Protein AF-A0A1D6I4M2-F1 (afdb_monomer)

Secondary structure (DSSP, 8-state):
-PPPHHHHHHHHHHHT-SEEE-------TT--SHHHHHHHHHHHHHHHHHHHH---TTT-EEEEEE--TT-HHHHHHHHHHHHHTT-SEEEE-S--SS--HHHHHHHHHHHHHHS-TTS-EEE---TT---SS----SS----B------S--

Organism: Zea mays (NCBI:txid4577)

pLDDT: mean 80.96, std 20.83, range [26.58, 97.25]

Foldseek 3Di:
DDDAQLNQQVVVVVVQDQEGEGDFQADALPDDDCVQVVRLVVLLVRVVVNVVNHDCVPRHFYEREQGRRLDLVSSLVSLVSVVVVVGQAYEYDNLQRDDDPVSSVVSVLSSQVSHDLPHAYEYADHPPCDDPDPPDPDDDRHDDYDHPPCPPD

Structure (mmCIF, N/CA/C/O backbone):
data_AF-A0A1D6I4M2-F1
#
_entry.id   AF-A0A1D6I4M2-F1
#
loop_
_atom_site.group_PDB
_atom_site.id
_atom_site.type_symbol
_atom_site.label_atom_id
_atom_site.label_alt_id
_atom_site.label_comp_id
_atom_site.label_asym_id
_atom_site.label_entity_id
_atom_site.label_seq_id
_atom_site.pdbx_PDB_ins_code
_atom_site.Cartn_x
_atom_site.Cartn_y
_atom_site.Cartn_z
_atom_site.occupancy
_atom_site.B_iso_or_equiv
_atom_site.auth_seq_id
_atom_site.auth_comp_id
_atom_site.auth_asym_id
_atom_site.auth_atom_id
_atom_site.pdbx_PDB_model_num
ATOM 1 N N . MET A 1 1 ? 16.280 12.575 11.140 1.00 49.59 1 MET A N 1
ATOM 2 C CA . MET A 1 1 ? 15.329 11.654 11.796 1.00 49.59 1 MET A CA 1
ATOM 3 C C . MET A 1 1 ? 14.810 10.709 10.723 1.00 49.59 1 MET A C 1
ATOM 5 O O . MET A 1 1 ? 14.358 11.207 9.702 1.00 49.59 1 MET A O 1
ATOM 9 N N . LEU A 1 2 ? 14.979 9.392 10.871 1.00 77.88 2 LEU A N 1
ATOM 10 C CA . LEU A 1 2 ? 14.489 8.412 9.893 1.00 77.88 2 LEU A CA 1
ATOM 11 C C . LEU A 1 2 ? 13.078 7.984 10.312 1.00 77.88 2 LEU A C 1
ATOM 13 O O . LEU A 1 2 ? 12.912 7.486 11.422 1.00 77.88 2 LEU A O 1
ATOM 17 N N . LEU A 1 3 ? 12.077 8.200 9.458 1.00 88.31 3 LEU A N 1
ATOM 18 C CA . LEU A 1 3 ? 10.703 7.782 9.734 1.00 88.31 3 LEU A CA 1
ATOM 19 C C . LEU A 1 3 ? 10.585 6.262 9.551 1.00 88.31 3 LEU A C 1
ATOM 21 O O . LEU A 1 3 ? 10.873 5.743 8.472 1.00 88.31 3 LEU A O 1
ATOM 25 N N . THR A 1 4 ? 10.188 5.547 10.602 1.00 94.62 4 THR A N 1
ATOM 26 C CA . THR A 1 4 ? 9.944 4.097 10.557 1.00 94.62 4 THR A CA 1
ATOM 27 C C . THR A 1 4 ? 8.449 3.802 10.379 1.00 94.62 4 THR A C 1
ATOM 29 O O . THR A 1 4 ? 7.620 4.665 10.682 1.00 94.62 4 THR A O 1
ATOM 32 N N . PRO A 1 5 ? 8.068 2.597 9.906 1.00 94.81 5 PRO A N 1
ATOM 33 C CA . PRO A 1 5 ? 6.663 2.193 9.807 1.00 94.81 5 PRO A CA 1
ATOM 34 C C . PRO A 1 5 ? 5.894 2.329 11.127 1.00 94.81 5 PRO A C 1
ATOM 36 O O . PRO A 1 5 ? 4.764 2.805 11.139 1.00 94.81 5 PRO A O 1
ATOM 39 N N . GLU A 1 6 ? 6.517 1.952 12.242 1.00 96.19 6 GLU A N 1
ATOM 40 C CA . GLU A 1 6 ? 5.923 2.009 13.577 1.00 96.19 6 GLU A CA 1
ATOM 41 C C . GLU A 1 6 ? 5.697 3.450 14.025 1.00 96.19 6 GLU A C 1
ATOM 43 O O . GLU A 1 6 ? 4.613 3.783 14.499 1.00 96.19 6 GLU A O 1
ATOM 48 N N . GLU A 1 7 ? 6.693 4.314 13.820 1.00 94.81 7 GLU A N 1
ATOM 49 C CA . GLU A 1 7 ? 6.596 5.724 14.191 1.00 94.81 7 GLU A CA 1
ATOM 50 C C . GLU A 1 7 ? 5.559 6.449 13.327 1.00 94.81 7 GLU A C 1
ATOM 52 O O . GLU A 1 7 ? 4.744 7.216 13.834 1.00 94.81 7 GLU A O 1
ATOM 57 N N . SER A 1 8 ? 5.511 6.144 12.026 1.00 94.38 8 SER A N 1
ATOM 58 C CA . SER A 1 8 ? 4.497 6.683 11.115 1.00 94.38 8 SER A CA 1
ATOM 59 C C . SER A 1 8 ? 3.075 6.336 11.568 1.00 94.38 8 SER A C 1
ATOM 61 O O . SER A 1 8 ? 2.203 7.208 11.580 1.00 94.38 8 SER A O 1
ATOM 63 N N . ILE A 1 9 ? 2.832 5.089 11.982 1.00 95.19 9 ILE A N 1
ATOM 64 C CA . ILE A 1 9 ? 1.523 4.670 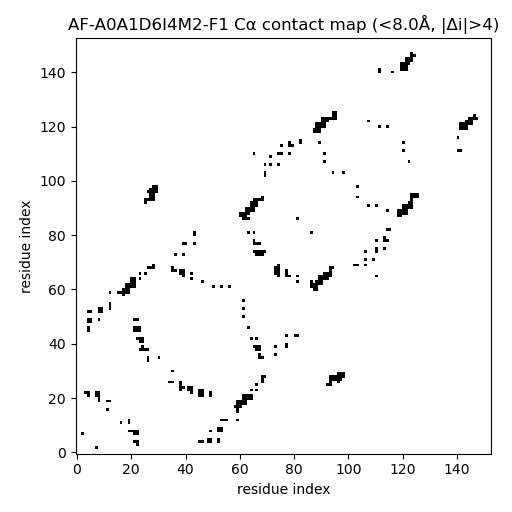12.498 1.00 95.19 9 ILE A CA 1
ATOM 65 C C . ILE A 1 9 ? 1.239 5.287 13.864 1.00 95.19 9 ILE A C 1
ATOM 67 O O . ILE A 1 9 ? 0.117 5.732 14.099 1.00 95.19 9 ILE A O 1
ATOM 71 N N . HIS A 1 10 ? 2.236 5.378 14.746 1.00 94.56 10 HIS A N 1
ATOM 72 C CA . HIS A 1 10 ? 2.068 6.006 16.052 1.00 94.56 10 HIS A CA 1
ATOM 73 C C . HIS A 1 10 ? 1.641 7.473 15.922 1.00 94.56 10 HIS A C 1
ATOM 75 O O . HIS A 1 10 ? 0.645 7.884 16.520 1.00 94.56 10 HIS A O 1
ATOM 81 N N . ILE A 1 11 ? 2.328 8.237 15.069 1.00 93.50 11 ILE A N 1
ATOM 82 C CA . ILE A 1 11 ? 1.992 9.632 14.773 1.00 93.50 11 ILE A CA 1
ATOM 83 C C . ILE A 1 11 ? 0.563 9.733 14.222 1.00 93.50 11 ILE A C 1
ATOM 85 O O . ILE A 1 11 ? -0.235 10.515 14.735 1.00 93.50 11 ILE A O 1
ATOM 89 N N . GLN A 1 12 ? 0.197 8.912 13.233 1.00 93.75 12 GLN A N 1
ATOM 90 C CA . GLN A 1 12 ? -1.150 8.929 12.648 1.00 93.75 12 GLN A CA 1
ATOM 91 C C . GLN A 1 12 ? -2.247 8.509 13.649 1.00 93.75 12 GLN A C 1
ATOM 93 O O . GLN A 1 12 ? -3.353 9.055 13.631 1.00 93.75 12 GLN A O 1
ATOM 98 N N . ASN A 1 13 ? -1.953 7.588 14.575 1.00 92.56 13 ASN A N 1
ATOM 99 C CA . ASN A 1 13 ? -2.872 7.216 15.655 1.00 92.56 13 ASN A CA 1
ATOM 100 C C . ASN A 1 13 ? -3.073 8.346 16.675 1.00 92.56 13 ASN A C 1
ATOM 102 O O . ASN A 1 13 ? -4.161 8.457 17.248 1.00 92.56 13 ASN A O 1
ATOM 106 N N . ASN A 1 14 ? -2.059 9.188 16.882 1.00 93.69 14 ASN A N 1
ATOM 107 C CA . ASN A 1 14 ? -2.130 10.350 17.771 1.00 93.69 14 ASN A CA 1
ATOM 108 C C . ASN A 1 14 ? -2.837 11.545 17.120 1.00 93.69 14 ASN A C 1
ATOM 110 O O . ASN A 1 14 ? -3.586 12.236 17.800 1.00 93.69 14 ASN A O 1
ATOM 114 N N . ILE A 1 15 ? -2.652 11.753 15.810 1.00 93.12 15 ILE A N 1
ATOM 115 C CA . ILE A 1 15 ? -3.395 12.766 15.039 1.00 93.12 15 ILE A CA 1
ATOM 116 C C . ILE A 1 15 ? -4.904 12.474 15.066 1.00 93.12 15 ILE A C 1
ATOM 118 O O . ILE A 1 15 ? -5.706 13.401 15.045 1.00 93.12 15 ILE A O 1
ATOM 122 N N . GLY A 1 16 ? -5.289 11.194 15.139 1.00 87.94 16 GLY A N 1
ATOM 123 C CA . GLY A 1 16 ? -6.693 10.786 15.208 1.00 87.94 16 GLY A CA 1
ATOM 124 C C . GLY A 1 16 ? -7.413 10.824 13.859 1.00 87.94 16 GLY A C 1
ATOM 125 O O . GLY A 1 16 ? -8.620 11.008 13.827 1.00 87.94 16 GLY A O 1
ATOM 126 N N . ALA A 1 17 ? -6.684 10.661 12.750 1.00 85.81 17 ALA A N 1
ATOM 127 C CA . ALA A 1 17 ? -7.270 10.605 11.409 1.00 85.81 17 ALA A CA 1
ATOM 128 C C . ALA A 1 17 ? -8.128 9.342 11.203 1.00 85.81 17 ALA A C 1
ATOM 130 O O . ALA A 1 17 ? -7.685 8.250 11.548 1.00 85.81 17 ALA A O 1
ATOM 131 N N . ASP A 1 18 ? -9.298 9.452 10.573 1.00 89.69 18 ASP A N 1
ATOM 132 C CA . ASP A 1 18 ? -10.193 8.304 10.324 1.00 89.69 18 ASP A CA 1
ATOM 133 C C . ASP A 1 18 ? -9.614 7.286 9.327 1.00 89.69 18 ASP A C 1
ATOM 135 O O . ASP A 1 18 ? -9.944 6.099 9.350 1.00 89.69 18 ASP A O 1
ATOM 139 N N . ILE A 1 19 ? -8.738 7.748 8.432 1.00 90.81 19 ILE A N 1
ATOM 140 C CA . ILE A 1 19 ? -8.006 6.921 7.471 1.00 90.81 19 ILE A CA 1
ATOM 141 C C . ILE A 1 19 ? -6.521 7.191 7.664 1.00 90.81 19 ILE A C 1
ATOM 143 O O . ILE A 1 19 ? -6.072 8.336 7.595 1.00 90.81 19 ILE A O 1
ATOM 147 N N . ILE A 1 20 ? -5.762 6.123 7.880 1.00 93.69 20 ILE A N 1
ATOM 148 C CA . ILE A 1 20 ? -4.311 6.170 8.036 1.00 93.69 20 ILE A CA 1
ATOM 149 C C . ILE A 1 20 ? -3.658 5.353 6.926 1.00 93.69 20 ILE A C 1
ATOM 151 O O . ILE A 1 20 ? -4.198 4.349 6.466 1.00 93.69 20 ILE A O 1
ATOM 155 N N . MET A 1 21 ? -2.487 5.784 6.482 1.00 94.00 21 MET A N 1
ATOM 156 C CA . MET A 1 21 ? -1.784 5.191 5.349 1.00 94.00 21 MET A CA 1
ATOM 157 C C . MET A 1 21 ? -0.563 4.429 5.850 1.00 94.00 21 MET A C 1
ATOM 159 O O . MET A 1 21 ? 0.200 4.935 6.679 1.00 94.00 21 MET A O 1
ATOM 163 N N . ALA A 1 22 ? -0.368 3.214 5.344 1.00 94.44 22 ALA A N 1
ATOM 164 C CA . ALA A 1 22 ? 0.857 2.474 5.593 1.00 94.44 22 ALA A CA 1
ATOM 165 C C . ALA A 1 22 ? 2.055 3.212 4.986 1.00 94.44 22 ALA A C 1
ATOM 167 O O . ALA A 1 22 ? 1.963 3.754 3.886 1.00 94.44 22 ALA A O 1
ATOM 168 N N . LEU A 1 23 ? 3.185 3.203 5.692 1.00 93.69 23 LEU A N 1
ATOM 169 C CA . LEU A 1 23 ? 4.423 3.757 5.161 1.00 93.69 23 LEU A CA 1
ATOM 170 C C . LEU A 1 23 ? 4.927 2.885 4.005 1.00 93.69 23 LEU A C 1
ATOM 172 O O . LEU A 1 23 ? 5.049 1.665 4.148 1.00 93.69 23 LEU A O 1
ATOM 176 N N . ASP A 1 24 ? 5.272 3.514 2.887 1.00 93.38 24 ASP A N 1
ATOM 177 C CA . ASP A 1 24 ? 5.765 2.862 1.682 1.00 93.38 24 ASP A CA 1
ATOM 178 C C . ASP A 1 24 ? 7.104 3.439 1.203 1.00 93.38 24 ASP A C 1
ATOM 180 O O . ASP A 1 24 ? 7.571 4.490 1.642 1.00 93.38 24 ASP A O 1
ATOM 184 N N . ASP A 1 25 ? 7.765 2.699 0.316 1.00 89.94 25 ASP A N 1
ATOM 185 C CA . ASP A 1 25 ? 8.996 3.136 -0.337 1.00 89.94 25 ASP A CA 1
ATOM 186 C C . ASP A 1 25 ? 8.675 3.572 -1.769 1.00 89.94 25 ASP A C 1
ATOM 188 O O . ASP A 1 25 ? 8.487 2.741 -2.661 1.00 89.94 25 ASP A O 1
ATOM 192 N N . VAL A 1 26 ? 8.576 4.885 -1.983 1.00 86.56 26 VAL A N 1
ATOM 193 C CA . VAL A 1 26 ? 8.186 5.455 -3.275 1.00 86.56 26 VAL A CA 1
ATOM 194 C C . VAL A 1 26 ? 9.408 5.640 -4.169 1.00 86.56 26 VAL A C 1
ATOM 196 O O . VAL A 1 26 ? 10.364 6.341 -3.837 1.00 86.56 26 VAL A O 1
ATOM 199 N N . VAL A 1 27 ? 9.342 5.064 -5.366 1.00 85.06 27 VAL A N 1
ATOM 200 C CA . VAL A 1 27 ? 10.345 5.241 -6.421 1.00 85.06 27 VAL A CA 1
ATOM 201 C C . VAL A 1 27 ? 9.683 5.914 -7.615 1.00 85.06 27 VAL A C 1
ATOM 203 O O . VAL A 1 27 ? 8.559 5.580 -7.984 1.00 85.06 27 VAL A O 1
ATOM 206 N N . LYS A 1 28 ? 10.377 6.879 -8.228 1.00 81.81 28 LYS A N 1
ATOM 207 C CA . LYS A 1 28 ? 9.893 7.538 -9.448 1.00 81.81 28 LYS A CA 1
ATOM 208 C C . LYS A 1 28 ? 9.761 6.514 -10.577 1.00 81.81 28 LYS A C 1
ATOM 210 O O . LYS A 1 28 ? 10.675 5.726 -10.798 1.00 81.81 28 LYS A O 1
ATOM 215 N N . THR A 1 29 ? 8.665 6.589 -11.329 1.00 77.50 29 THR A N 1
ATOM 216 C CA . THR A 1 29 ? 8.369 5.713 -12.480 1.00 77.50 29 THR A CA 1
ATOM 217 C C . THR A 1 29 ? 9.409 5.796 -13.598 1.00 77.50 29 THR A C 1
ATOM 219 O O . THR A 1 29 ? 9.547 4.856 -14.370 1.00 77.50 29 THR A O 1
ATOM 222 N N . THR A 1 30 ? 10.173 6.889 -13.663 1.00 76.31 30 THR A N 1
ATOM 223 C CA . THR A 1 30 ? 11.260 7.096 -14.631 1.00 76.31 30 THR A CA 1
ATOM 224 C C . THR A 1 30 ? 12.548 6.345 -14.295 1.00 76.31 30 THR A C 1
ATOM 226 O O . THR A 1 30 ? 13.421 6.227 -15.152 1.00 76.31 30 THR A O 1
ATOM 229 N N . ILE A 1 31 ? 12.697 5.844 -13.065 1.00 77.88 31 ILE A N 1
ATOM 230 C CA . ILE A 1 31 ? 13.866 5.057 -12.668 1.00 77.88 31 ILE A CA 1
ATOM 231 C C . ILE A 1 31 ? 13.687 3.636 -13.191 1.00 77.88 31 ILE A C 1
ATOM 233 O O . ILE A 1 31 ? 12.718 2.963 -12.858 1.00 77.88 31 ILE A O 1
ATOM 237 N N . THR A 1 32 ? 14.647 3.154 -13.970 1.00 72.44 32 THR A N 1
ATOM 238 C CA . THR A 1 32 ? 14.678 1.770 -14.450 1.00 72.44 32 THR A CA 1
ATOM 239 C C . THR A 1 32 ? 15.600 0.911 -13.579 1.00 72.44 32 THR A C 1
ATOM 241 O O . THR A 1 32 ? 16.496 1.414 -12.899 1.00 72.44 32 THR A O 1
ATOM 244 N N . GLY A 1 33 ? 15.375 -0.407 -13.571 1.00 77.81 33 GLY A N 1
ATOM 245 C CA . GLY A 1 33 ? 16.244 -1.374 -12.891 1.00 77.81 33 GLY A CA 1
ATOM 246 C C . GLY A 1 33 ? 15.702 -1.926 -11.560 1.00 77.81 33 GLY A C 1
ATOM 247 O O . GLY A 1 33 ? 14.510 -1.808 -11.264 1.00 77.81 33 GLY A O 1
ATOM 248 N N . PRO A 1 34 ? 16.560 -2.567 -10.739 1.00 89.44 34 PRO A N 1
ATOM 249 C CA . PRO A 1 34 ? 16.132 -3.377 -9.590 1.00 89.44 34 PRO A CA 1
ATOM 250 C C . PRO A 1 34 ? 15.505 -2.560 -8.453 1.00 89.44 34 PRO A C 1
ATOM 252 O O . PRO A 1 34 ? 14.790 -3.113 -7.617 1.00 89.44 34 PRO A O 1
ATOM 255 N N . ARG A 1 35 ? 15.707 -1.235 -8.444 1.00 90.38 35 ARG A N 1
ATOM 256 C CA . ARG A 1 35 ? 15.244 -0.342 -7.377 1.00 90.38 35 ARG A CA 1
ATOM 257 C C . ARG A 1 35 ? 13.725 -0.365 -7.184 1.00 90.38 35 ARG A C 1
ATOM 259 O O . ARG A 1 35 ? 13.277 -0.310 -6.040 1.00 90.38 35 ARG A O 1
ATOM 266 N N . ILE A 1 36 ? 12.942 -0.479 -8.265 1.00 90.75 36 ILE A N 1
ATOM 267 C CA . ILE A 1 36 ? 11.470 -0.578 -8.187 1.00 90.75 36 ILE A CA 1
ATOM 268 C C . ILE A 1 36 ? 11.064 -1.872 -7.475 1.00 90.75 36 ILE A C 1
ATOM 270 O O . ILE A 1 36 ? 10.234 -1.853 -6.566 1.00 90.75 36 ILE A O 1
ATOM 274 N N . LYS A 1 37 ? 11.683 -2.995 -7.852 1.00 93.25 37 LYS A N 1
ATOM 275 C CA . LYS A 1 37 ? 11.424 -4.306 -7.248 1.00 93.2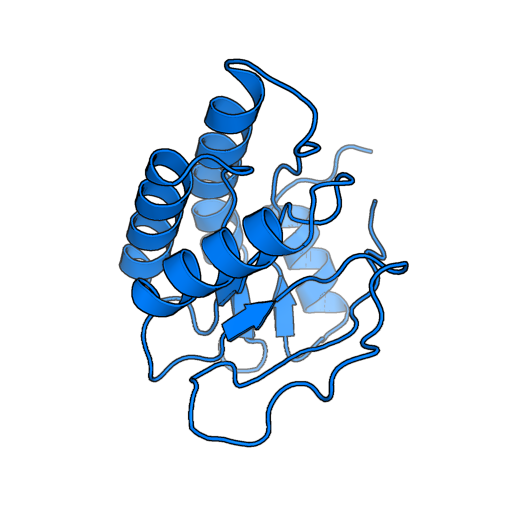5 37 LYS A CA 1
ATOM 276 C C . LYS A 1 37 ? 11.774 -4.302 -5.760 1.00 93.25 37 LYS A C 1
ATOM 278 O O . LYS A 1 37 ? 10.982 -4.754 -4.936 1.00 93.25 37 LYS A O 1
ATOM 283 N N . GLU A 1 38 ? 12.927 -3.747 -5.399 1.00 94.44 38 GLU A N 1
ATOM 284 C CA . GLU A 1 38 ? 13.346 -3.609 -4.001 1.00 94.44 38 GLU A CA 1
ATOM 285 C C . GLU A 1 38 ? 12.385 -2.746 -3.179 1.00 94.44 38 GLU A C 1
ATOM 287 O O . GLU A 1 38 ? 12.041 -3.122 -2.058 1.00 94.44 38 GLU A O 1
ATOM 292 N N . ALA A 1 39 ? 11.934 -1.620 -3.738 1.00 92.94 39 ALA A N 1
ATOM 293 C CA . ALA A 1 39 ? 10.976 -0.724 -3.099 1.00 92.94 39 ALA A CA 1
ATOM 294 C C . ALA A 1 39 ? 9.619 -1.393 -2.866 1.00 92.94 39 ALA A C 1
ATOM 296 O O . ALA A 1 39 ? 9.063 -1.319 -1.769 1.00 92.94 39 ALA A O 1
ATOM 297 N N . MET A 1 40 ? 9.122 -2.123 -3.867 1.00 94.94 40 MET A N 1
ATOM 298 C CA . MET A 1 40 ? 7.891 -2.900 -3.758 1.00 94.94 40 MET A CA 1
ATOM 299 C C . MET A 1 40 ? 8.005 -3.953 -2.645 1.00 94.94 40 MET A C 1
ATOM 301 O O . MET A 1 40 ? 7.160 -3.994 -1.752 1.00 94.94 40 MET A O 1
ATOM 305 N N . TYR A 1 41 ? 9.074 -4.759 -2.617 1.00 96.00 41 TYR A N 1
ATOM 306 C CA . TYR A 1 41 ? 9.258 -5.745 -1.543 1.00 96.00 41 TYR A CA 1
ATOM 307 C C . TYR A 1 41 ? 9.467 -5.102 -0.172 1.00 96.00 41 TYR A C 1
ATOM 309 O O . TYR A 1 41 ? 9.043 -5.665 0.836 1.00 96.00 41 TYR A O 1
ATOM 317 N N . ARG A 1 42 ? 10.123 -3.937 -0.102 1.00 94.94 42 ARG A N 1
ATOM 318 C CA . ARG A 1 42 ? 10.266 -3.184 1.149 1.00 94.94 42 ARG A CA 1
ATOM 319 C C . ARG A 1 42 ? 8.907 -2.714 1.661 1.00 94.94 42 ARG A C 1
ATOM 321 O O . ARG A 1 42 ? 8.625 -2.933 2.832 1.00 94.94 42 ARG A O 1
ATOM 328 N N . THR A 1 43 ? 8.060 -2.189 0.779 1.00 94.88 43 THR A N 1
ATOM 329 C CA . THR A 1 43 ? 6.678 -1.791 1.088 1.00 94.88 43 THR A CA 1
ATOM 330 C C . THR A 1 43 ? 5.858 -2.979 1.604 1.00 94.88 43 THR A C 1
ATOM 332 O O . THR A 1 43 ? 5.206 -2.866 2.638 1.00 94.88 43 THR A O 1
ATOM 335 N N . ILE A 1 44 ? 5.975 -4.157 0.975 1.00 95.88 44 ILE A N 1
ATOM 336 C CA . ILE A 1 44 ? 5.312 -5.391 1.446 1.00 95.88 44 ILE A CA 1
ATOM 337 C C . ILE A 1 44 ? 5.806 -5.815 2.841 1.00 95.88 44 ILE A C 1
ATOM 339 O O . ILE A 1 44 ? 5.018 -6.270 3.660 1.00 95.88 44 ILE A O 1
ATOM 343 N N . ARG A 1 45 ? 7.095 -5.651 3.160 1.00 96.38 45 ARG A N 1
ATOM 344 C CA . ARG A 1 45 ? 7.590 -5.932 4.522 1.00 96.38 45 ARG A CA 1
ATOM 345 C C . ARG A 1 45 ? 7.148 -4.878 5.536 1.00 96.38 45 ARG A C 1
ATOM 347 O O . ARG A 1 45 ? 7.007 -5.175 6.718 1.00 96.38 45 ARG A O 1
ATOM 354 N N . TRP A 1 46 ? 7.001 -3.629 5.107 1.00 96.75 46 TRP A N 1
ATOM 355 C CA . TRP A 1 46 ? 6.616 -2.529 5.985 1.00 96.75 46 TRP A CA 1
ATOM 356 C C . TRP A 1 46 ? 5.141 -2.561 6.356 1.00 96.75 46 TRP A C 1
ATOM 358 O O . TRP A 1 46 ? 4.829 -2.237 7.497 1.00 96.75 46 TRP A O 1
ATOM 368 N N . ILE A 1 47 ? 4.255 -3.028 5.472 1.00 96.94 47 ILE A N 1
ATOM 369 C CA . ILE A 1 47 ? 2.834 -3.142 5.813 1.00 96.94 47 ILE A CA 1
ATOM 370 C C . ILE A 1 47 ? 2.598 -4.080 7.005 1.00 96.94 47 ILE A C 1
ATOM 372 O O . ILE A 1 47 ? 1.798 -3.741 7.867 1.00 96.94 47 ILE A O 1
ATOM 376 N N . ASP A 1 48 ? 3.340 -5.186 7.132 1.00 96.62 48 ASP A N 1
ATOM 377 C CA . ASP A 1 48 ? 3.227 -6.085 8.297 1.00 96.62 48 ASP A CA 1
ATOM 378 C C . ASP A 1 48 ? 3.549 -5.360 9.604 1.00 96.62 48 ASP A C 1
ATOM 380 O O . ASP A 1 48 ? 2.863 -5.512 10.615 1.00 96.62 48 ASP A O 1
ATOM 384 N N . ARG A 1 49 ? 4.574 -4.506 9.559 1.00 97.25 49 ARG A N 1
ATOM 385 C CA . ARG A 1 49 ? 4.991 -3.679 10.693 1.00 97.25 49 ARG A CA 1
ATOM 386 C C . ARG A 1 49 ? 3.959 -2.596 10.993 1.00 97.25 49 ARG A C 1
ATOM 388 O O . ARG A 1 49 ? 3.675 -2.343 12.158 1.00 97.25 49 ARG A O 1
ATOM 395 N N . CYS A 1 50 ? 3.361 -1.993 9.964 1.00 96.25 50 CYS A N 1
ATOM 396 C CA . CYS A 1 50 ? 2.278 -1.027 10.133 1.00 96.25 50 CYS A CA 1
ATOM 397 C C . CYS A 1 50 ? 1.033 -1.661 10.763 1.00 96.25 50 CYS A C 1
ATOM 399 O O . CYS A 1 50 ? 0.463 -1.073 11.678 1.00 96.25 50 CYS A O 1
ATOM 401 N N . ILE A 1 51 ? 0.636 -2.856 10.310 1.00 96.50 51 ILE A N 1
ATOM 402 C CA . ILE A 1 51 ? -0.491 -3.607 10.880 1.00 96.50 51 ILE A CA 1
ATOM 403 C C . ILE A 1 51 ? -0.222 -3.891 12.361 1.00 96.50 51 ILE A C 1
ATOM 405 O O . ILE A 1 51 ? -1.063 -3.585 13.200 1.00 96.50 51 ILE A O 1
ATOM 409 N N . ALA A 1 52 ? 0.965 -4.407 12.694 1.00 97.12 52 ALA A N 1
ATOM 410 C CA . ALA A 1 52 ? 1.333 -4.717 14.075 1.00 97.12 52 ALA A CA 1
ATOM 411 C C . ALA A 1 52 ? 1.409 -3.472 14.981 1.00 97.12 52 ALA A C 1
ATOM 413 O O . ALA A 1 52 ? 1.112 -3.550 16.171 1.00 97.12 52 ALA A O 1
ATOM 414 N N . ALA A 1 53 ? 1.808 -2.321 14.434 1.00 96.25 53 ALA A N 1
ATOM 415 C CA . ALA A 1 53 ? 1.905 -1.067 15.178 1.00 96.25 53 ALA A CA 1
ATOM 416 C C . ALA A 1 53 ? 0.555 -0.364 15.382 1.00 96.25 53 ALA A C 1
ATOM 418 O O . ALA A 1 53 ? 0.456 0.530 16.226 1.00 96.25 53 ALA A O 1
ATOM 419 N N . HIS A 1 54 ? -0.475 -0.724 14.615 1.00 96.44 54 HIS A N 1
ATOM 420 C CA . HIS A 1 54 ? -1.748 -0.025 14.638 1.00 96.44 54 HIS A CA 1
ATOM 421 C C . HIS A 1 54 ? -2.589 -0.406 15.863 1.00 96.44 54 HIS A C 1
ATOM 423 O O . HIS A 1 54 ? -3.014 -1.547 16.017 1.00 96.44 54 HIS A O 1
ATOM 429 N N . LYS A 1 55 ? -2.860 0.574 16.736 1.00 94.12 55 LYS A N 1
ATOM 430 C CA . LYS A 1 55 ? -3.534 0.351 18.031 1.00 94.12 55 LYS A CA 1
ATOM 431 C C . LYS A 1 55 ? -5.011 0.751 18.076 1.00 94.12 55 LYS A C 1
ATOM 433 O O . LYS A 1 55 ? -5.625 0.635 19.130 1.00 94.12 55 LYS A O 1
ATOM 438 N N . LYS A 1 56 ? -5.568 1.277 16.982 1.00 93.94 56 LYS A N 1
ATOM 439 C CA . LYS A 1 56 ? -6.929 1.847 16.941 1.00 93.94 56 LYS A CA 1
ATOM 440 C C . LYS A 1 56 ? -7.768 1.350 15.742 1.00 93.94 56 LYS A C 1
ATOM 442 O O . LYS A 1 56 ? -8.367 2.184 15.063 1.00 93.94 56 LYS A O 1
ATOM 447 N N . PRO A 1 57 ? -7.819 0.033 15.464 1.00 92.38 57 PRO A N 1
ATOM 448 C CA . PRO A 1 57 ? -8.483 -0.503 14.269 1.00 92.38 57 PRO A CA 1
ATOM 449 C C . PRO A 1 57 ? -9.996 -0.247 14.224 1.00 92.38 57 PRO A C 1
ATOM 451 O O . PRO A 1 57 ? -10.568 -0.214 13.142 1.00 92.38 57 PRO A O 1
ATOM 454 N N . ASP A 1 58 ? -10.640 -0.030 15.374 1.00 92.56 58 ASP A N 1
ATOM 455 C CA . ASP A 1 58 ? -12.092 0.192 15.449 1.00 92.56 58 ASP A CA 1
ATOM 456 C C . ASP A 1 58 ? -12.517 1.612 15.042 1.00 92.56 58 ASP A C 1
ATOM 458 O O . ASP A 1 58 ? -13.693 1.859 14.786 1.00 92.56 58 ASP A O 1
ATOM 462 N N . VAL A 1 59 ? -11.573 2.559 15.010 1.00 93.19 59 VAL A N 1
ATOM 463 C CA . VAL A 1 59 ? -11.851 3.982 14.738 1.00 93.19 59 VAL A CA 1
ATOM 464 C C . VAL A 1 59 ? -10.979 4.577 13.635 1.00 93.19 59 VAL A C 1
ATOM 466 O O . VAL A 1 59 ? -11.298 5.647 13.132 1.00 93.19 59 VAL A O 1
ATOM 469 N N . GLN A 1 60 ? -9.893 3.909 13.232 1.00 91.88 60 GLN A N 1
ATOM 470 C CA . GLN A 1 60 ? -9.056 4.340 12.112 1.00 91.88 60 GLN A CA 1
ATOM 471 C C . GLN A 1 60 ? -8.849 3.187 11.132 1.00 91.88 60 GLN A C 1
ATOM 473 O O . GLN A 1 60 ? -8.456 2.088 11.511 1.00 91.88 60 GLN A O 1
ATOM 478 N N . ASN A 1 61 ? -9.058 3.453 9.846 1.00 93.38 61 ASN A N 1
ATOM 479 C CA . ASN A 1 61 ? -8.885 2.463 8.794 1.00 93.38 61 ASN A CA 1
ATOM 480 C C . ASN A 1 61 ? -7.476 2.548 8.195 1.00 93.38 61 ASN A C 1
ATOM 482 O O . ASN A 1 61 ? -7.124 3.549 7.571 1.00 93.38 61 ASN A O 1
ATOM 486 N N . LEU A 1 62 ? -6.681 1.483 8.344 1.00 94.69 62 LEU A N 1
ATOM 487 C CA . LEU A 1 62 ? -5.338 1.383 7.762 1.00 94.69 62 LEU A CA 1
ATOM 488 C C . LEU A 1 62 ? -5.370 0.953 6.291 1.00 94.69 62 LEU A C 1
ATOM 490 O O . LEU A 1 62 ? -5.729 -0.177 5.964 1.00 94.69 62 LEU A O 1
ATOM 494 N N . PHE A 1 63 ? -4.924 1.832 5.401 1.00 95.88 63 PHE A N 1
ATOM 495 C CA . PHE A 1 63 ? -4.862 1.567 3.969 1.00 95.88 63 PHE A CA 1
ATOM 496 C C . PHE A 1 63 ? -3.461 1.108 3.560 1.00 95.88 63 PHE A C 1
ATOM 498 O O . PHE A 1 63 ? -2.457 1.755 3.867 1.00 95.88 63 PHE A O 1
ATOM 505 N N . GLY A 1 64 ? -3.395 -0.009 2.833 1.00 95.44 64 GLY A N 1
ATOM 506 C CA . GLY A 1 64 ? -2.155 -0.494 2.223 1.00 95.44 64 GLY A CA 1
ATOM 507 C C . GLY A 1 64 ? -1.916 0.151 0.864 1.00 95.44 64 GLY A C 1
ATOM 508 O O . GLY A 1 64 ? -2.866 0.348 0.112 1.00 95.44 64 GLY A O 1
ATOM 509 N N . ILE A 1 65 ? -0.663 0.451 0.525 1.00 95.38 65 ILE A N 1
ATOM 510 C CA . ILE A 1 65 ? -0.316 1.134 -0.727 1.00 95.38 65 ILE A CA 1
ATOM 511 C C . ILE A 1 65 ? 0.316 0.144 -1.706 1.00 9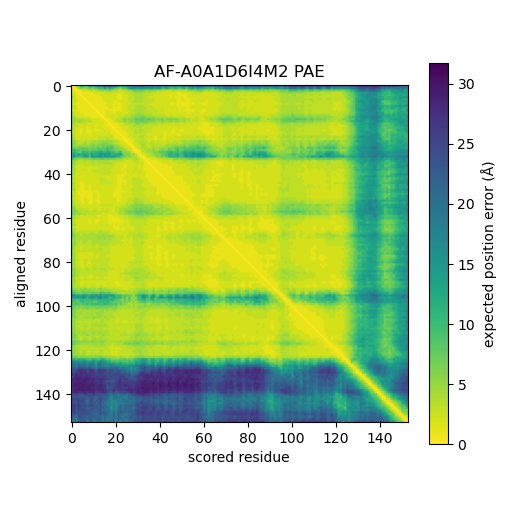5.38 65 ILE A C 1
ATOM 513 O O . ILE A 1 65 ? 1.390 -0.403 -1.460 1.00 95.38 65 ILE A O 1
ATOM 517 N N . VAL A 1 66 ? -0.346 -0.065 -2.841 1.00 95.12 66 VAL A N 1
ATOM 518 C CA . VAL A 1 66 ? 0.176 -0.841 -3.96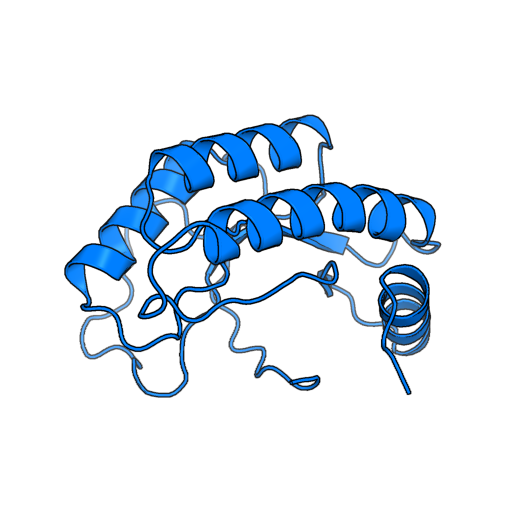2 1.00 95.12 66 VAL A CA 1
ATOM 519 C C . VAL A 1 66 ? 1.302 -0.048 -4.622 1.00 95.12 66 VAL A C 1
ATOM 521 O O . VAL A 1 66 ? 1.091 1.072 -5.100 1.00 95.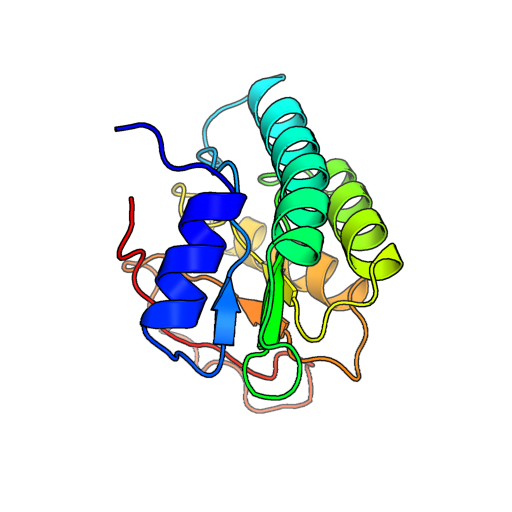12 66 VAL A O 1
ATOM 524 N N . GLN A 1 67 ? 2.478 -0.667 -4.700 1.00 93.94 67 GLN A N 1
ATOM 525 C CA . GLN A 1 67 ? 3.673 -0.178 -5.390 1.00 93.94 67 GLN A CA 1
ATOM 526 C C . GLN A 1 67 ? 4.081 -1.137 -6.519 1.00 93.94 67 GLN A C 1
ATOM 528 O O . GLN A 1 67 ? 3.495 -2.204 -6.679 1.00 93.94 67 GLN A O 1
ATOM 533 N N . GLY A 1 68 ? 5.072 -0.750 -7.326 1.00 90.12 68 GLY A N 1
ATOM 534 C CA . GLY A 1 68 ? 5.557 -1.571 -8.450 1.00 90.12 68 GLY A CA 1
ATOM 535 C C . GLY A 1 68 ? 5.877 -0.798 -9.731 1.00 90.12 68 GLY A C 1
ATOM 536 O O . GLY A 1 68 ? 6.163 -1.407 -10.757 1.00 90.12 68 GLY A O 1
ATOM 537 N N . GLY A 1 69 ? 5.841 0.539 -9.699 1.00 89.19 69 GLY A N 1
ATOM 538 C CA . GLY A 1 69 ? 6.115 1.364 -10.877 1.00 89.19 69 GLY A CA 1
ATOM 539 C C . GLY A 1 69 ? 5.100 1.113 -11.997 1.00 89.19 69 GLY A C 1
ATOM 540 O O . GLY A 1 69 ? 3.899 1.032 -11.727 1.00 89.19 69 GLY A O 1
ATOM 541 N N . LEU A 1 70 ? 5.590 0.997 -13.235 1.00 89.12 70 LEU A N 1
ATOM 542 C CA . LEU A 1 70 ? 4.789 0.666 -14.424 1.00 89.12 70 LEU A CA 1
ATOM 543 C C . LEU A 1 70 ? 4.876 -0.819 -14.819 1.00 89.12 70 LEU A C 1
ATOM 545 O O . LEU A 1 70 ? 4.371 -1.195 -15.875 1.00 89.12 70 LEU A O 1
ATOM 549 N N . ASP A 1 71 ? 5.536 -1.650 -14.009 1.00 91.00 71 ASP A N 1
ATOM 550 C CA . ASP A 1 71 ? 5.688 -3.076 -14.289 1.00 91.00 71 ASP A CA 1
ATOM 551 C C . ASP A 1 71 ? 4.429 -3.835 -13.829 1.00 91.00 71 ASP A C 1
ATOM 553 O O . ASP A 1 71 ? 4.158 -3.887 -12.621 1.00 91.00 71 ASP A O 1
ATOM 557 N N . PRO A 1 72 ? 3.659 -4.435 -14.755 1.00 92.06 72 PRO A N 1
ATOM 558 C CA . PRO A 1 72 ? 2.434 -5.143 -14.408 1.00 92.06 72 PRO A CA 1
ATOM 559 C C . PRO A 1 72 ? 2.698 -6.333 -13.478 1.00 92.06 72 PRO A C 1
ATOM 561 O O . PRO A 1 72 ? 1.916 -6.571 -12.563 1.00 92.06 72 PRO A O 1
ATOM 564 N N . VAL A 1 73 ? 3.818 -7.041 -13.631 1.00 94.62 73 VAL A N 1
ATOM 565 C CA . VAL A 1 73 ? 4.120 -8.225 -12.815 1.00 94.62 73 VAL A CA 1
ATOM 566 C C . VAL A 1 73 ? 4.377 -7.821 -11.365 1.00 94.62 73 VAL A C 1
ATOM 568 O O . VAL A 1 73 ? 3.888 -8.462 -10.434 1.00 94.62 73 VAL A O 1
ATOM 571 N N . LEU A 1 74 ? 5.118 -6.729 -11.152 1.00 94.56 74 LEU A N 1
ATOM 572 C CA . LEU A 1 74 ? 5.366 -6.211 -9.804 1.00 94.56 74 LEU A CA 1
ATOM 573 C C . LEU A 1 74 ? 4.077 -5.697 -9.156 1.00 94.56 74 LEU A C 1
ATOM 575 O O . LEU A 1 74 ? 3.863 -5.919 -7.962 1.00 94.56 74 LEU A O 1
ATOM 579 N N . ARG A 1 75 ? 3.198 -5.059 -9.937 1.00 95.00 75 ARG A N 1
ATOM 580 C CA . ARG A 1 75 ? 1.883 -4.621 -9.454 1.00 95.00 75 ARG A CA 1
ATOM 581 C C . ARG A 1 75 ? 1.039 -5.801 -8.984 1.00 95.00 75 ARG A C 1
ATOM 583 O O . ARG A 1 75 ? 0.550 -5.750 -7.859 1.00 95.00 75 ARG A O 1
ATOM 590 N N . ASP A 1 76 ? 0.957 -6.881 -9.757 1.00 95.62 76 ASP A N 1
ATOM 591 C CA . ASP A 1 76 ? 0.190 -8.074 -9.374 1.00 95.62 76 ASP A CA 1
ATOM 592 C C . ASP A 1 76 ? 0.743 -8.744 -8.111 1.00 95.62 76 ASP A C 1
ATOM 594 O O . ASP A 1 76 ? -0.015 -9.124 -7.215 1.00 95.62 76 ASP A O 1
ATOM 598 N N . ILE A 1 77 ? 2.072 -8.843 -7.990 1.00 96.50 77 ILE A N 1
ATOM 599 C CA . ILE A 1 77 ? 2.724 -9.369 -6.783 1.00 96.50 77 ILE A CA 1
ATOM 600 C C . ILE A 1 77 ? 2.350 -8.522 -5.565 1.00 96.50 77 ILE A C 1
ATOM 602 O O . ILE A 1 77 ? 2.012 -9.072 -4.513 1.00 96.50 77 ILE A O 1
ATOM 606 N N . CYS A 1 78 ? 2.404 -7.195 -5.691 1.00 96.38 78 CYS A N 1
ATOM 607 C CA . CYS A 1 78 ? 2.094 -6.287 -4.596 1.00 96.38 78 CYS A CA 1
ATOM 608 C C . CYS A 1 78 ? 0.610 -6.337 -4.219 1.00 96.38 78 CYS A C 1
ATOM 610 O O . CYS A 1 78 ? 0.298 -6.481 -3.037 1.00 96.38 78 CYS A O 1
ATOM 612 N N . VAL A 1 79 ? -0.292 -6.301 -5.206 1.00 96.62 79 VAL A N 1
ATOM 613 C CA . VAL A 1 79 ? -1.742 -6.431 -5.003 1.00 96.62 79 VAL A CA 1
ATOM 614 C C . VAL A 1 79 ? -2.052 -7.720 -4.258 1.00 96.62 79 VAL A C 1
ATOM 616 O O . VAL A 1 79 ? -2.617 -7.659 -3.170 1.00 96.62 79 VAL A O 1
ATOM 619 N N . ARG A 1 80 ? -1.611 -8.874 -4.770 1.00 96.75 80 ARG A N 1
ATOM 620 C CA . ARG A 1 80 ? -1.866 -10.169 -4.126 1.00 96.75 80 ARG A CA 1
ATOM 621 C C . ARG A 1 80 ? -1.352 -10.195 -2.686 1.00 96.75 80 ARG A C 1
ATOM 623 O O . ARG A 1 80 ? -2.089 -10.576 -1.782 1.00 96.75 80 ARG A O 1
ATOM 630 N N . SER A 1 81 ? -0.133 -9.703 -2.467 1.00 96.56 81 SER A N 1
ATOM 631 C CA . SER A 1 81 ? 0.468 -9.637 -1.129 1.00 96.56 81 SER A CA 1
ATOM 632 C C . SER A 1 81 ? -0.361 -8.776 -0.164 1.00 96.56 81 SER A C 1
ATOM 634 O O . SER A 1 81 ? -0.543 -9.135 0.997 1.00 96.56 81 SER A O 1
ATOM 636 N N . LEU A 1 82 ? -0.886 -7.633 -0.608 1.00 96.19 82 LEU A N 1
ATOM 637 C CA . LEU A 1 82 ? -1.723 -6.766 0.230 1.00 96.19 82 LEU A CA 1
ATOM 638 C C . LEU A 1 82 ? -3.123 -7.351 0.462 1.00 96.19 82 LEU A C 1
ATOM 640 O O . LEU A 1 82 ? -3.686 -7.197 1.548 1.00 96.19 82 LEU A O 1
ATOM 644 N N . VAL A 1 83 ? -3.685 -8.041 -0.530 1.00 95.62 83 VAL A N 1
ATOM 645 C CA . VAL A 1 83 ? -4.995 -8.696 -0.423 1.00 95.62 83 VAL A CA 1
ATOM 646 C C . VAL A 1 83 ? -4.972 -9.833 0.594 1.00 95.62 83 VAL A C 1
ATOM 648 O O . VAL A 1 83 ? -5.875 -9.901 1.425 1.00 95.62 83 VAL A O 1
ATOM 651 N N . GLU A 1 84 ? -3.906 -10.639 0.618 1.00 96.25 84 GLU A N 1
ATOM 652 C CA . GLU A 1 84 ? -3.693 -11.709 1.609 1.00 96.25 84 GLU A CA 1
ATOM 653 C C . GLU A 1 84 ? -3.769 -11.204 3.068 1.00 96.25 84 GLU A C 1
ATOM 655 O O . GLU A 1 84 ? -4.143 -11.953 3.965 1.00 96.25 84 GLU A O 1
ATOM 660 N N . ARG A 1 85 ? -3.475 -9.917 3.313 1.00 95.38 85 ARG A N 1
ATOM 661 C CA . ARG A 1 85 ? -3.512 -9.278 4.646 1.00 95.38 85 ARG A CA 1
ATOM 662 C C . ARG A 1 85 ? -4.879 -8.718 5.040 1.00 95.38 85 ARG A C 1
ATOM 664 O O . ARG A 1 85 ? -5.028 -8.199 6.140 1.00 95.38 85 ARG A O 1
ATOM 671 N N . ASN A 1 86 ? -5.869 -8.785 4.151 1.00 95.38 86 ASN A N 1
ATOM 672 C CA . ASN A 1 86 ? -7.253 -8.388 4.411 1.00 95.38 86 ASN A CA 1
ATOM 673 C C . ASN A 1 86 ? -7.442 -6.967 5.007 1.00 95.38 86 ASN A C 1
ATOM 675 O O . ASN A 1 86 ? -8.338 -6.745 5.816 1.00 95.38 86 ASN A O 1
ATOM 679 N N . LEU A 1 8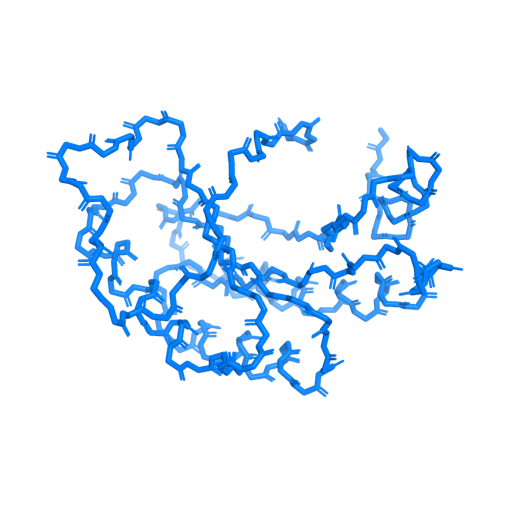7 ? -6.664 -5.977 4.561 1.00 94.62 87 LEU A N 1
ATOM 680 C CA . LEU A 1 87 ? -6.737 -4.582 5.035 1.00 94.62 87 LEU A CA 1
ATOM 681 C C . LEU A 1 87 ? -8.109 -3.918 4.804 1.00 94.62 87 LEU A C 1
ATOM 683 O O . LEU A 1 87 ? -8.776 -4.271 3.832 1.00 94.62 87 LEU A O 1
ATOM 687 N N . PRO A 1 88 ? -8.530 -2.934 5.620 1.00 93.56 88 PRO A N 1
ATOM 688 C CA . PRO A 1 88 ? -9.815 -2.248 5.448 1.00 93.56 88 PRO A CA 1
ATOM 689 C C . PRO A 1 88 ? -9.903 -1.413 4.161 1.00 93.56 88 PRO A C 1
ATOM 691 O O . PRO A 1 88 ? -11.004 -1.154 3.687 1.00 93.56 88 PRO A O 1
ATOM 694 N N . GLY A 1 89 ? -8.775 -1.032 3.556 1.00 93.06 89 GLY A N 1
ATOM 695 C CA . GLY A 1 89 ? -8.743 -0.325 2.278 1.00 93.06 89 GLY A CA 1
ATOM 696 C C . GLY A 1 89 ? -7.402 -0.435 1.564 1.00 93.06 89 GLY A C 1
ATOM 697 O O . GLY A 1 89 ? -6.390 -0.834 2.150 1.00 93.06 89 GLY A O 1
ATOM 698 N N . TYR A 1 90 ? -7.400 -0.077 0.281 1.00 94.44 90 TYR A N 1
ATOM 699 C CA . TYR A 1 90 ? -6.216 -0.161 -0.571 1.00 94.44 90 TYR A CA 1
ATOM 700 C C . TYR A 1 90 ? -6.025 1.111 -1.382 1.00 94.44 90 TYR A C 1
ATOM 702 O O . TYR A 1 90 ? -6.968 1.651 -1.959 1.00 94.44 90 TYR A O 1
ATOM 710 N N . ALA A 1 91 ? -4.784 1.567 -1.462 1.00 93.00 91 ALA A N 1
ATOM 711 C CA . ALA A 1 91 ? -4.374 2.697 -2.266 1.00 93.00 91 ALA A CA 1
ATOM 712 C C . ALA A 1 91 ? -3.470 2.250 -3.419 1.00 93.00 91 ALA A C 1
ATOM 714 O O . ALA A 1 91 ? -2.698 1.306 -3.285 1.00 93.00 91 ALA A O 1
ATOM 715 N N . ILE A 1 92 ? -3.533 2.944 -4.548 1.00 91.88 92 ILE A N 1
ATOM 716 C CA . ILE A 1 92 ? -2.647 2.768 -5.696 1.00 91.88 92 ILE A CA 1
ATOM 717 C C . ILE A 1 92 ? -1.695 3.962 -5.699 1.00 91.88 92 ILE A C 1
ATOM 719 O O . ILE A 1 92 ? -2.106 5.092 -5.973 1.00 91.88 92 ILE A O 1
ATOM 723 N N . GLY A 1 93 ? -0.436 3.700 -5.340 1.00 88.81 93 GLY A N 1
ATOM 724 C CA . GLY A 1 93 ? 0.620 4.700 -5.204 1.00 88.81 93 GLY A CA 1
ATOM 725 C C . GLY A 1 93 ? 1.721 4.565 -6.257 1.00 88.81 93 GLY A C 1
ATOM 726 O O . GLY A 1 93 ? 1.705 3.674 -7.114 1.00 88.81 93 GLY A O 1
ATOM 727 N N . GLY A 1 94 ? 2.694 5.479 -6.200 1.00 83.25 94 GLY A N 1
ATOM 728 C CA . GLY A 1 94 ? 3.876 5.449 -7.072 1.00 83.25 94 GLY A CA 1
ATOM 729 C C . GLY A 1 94 ? 3.604 5.813 -8.534 1.00 83.25 94 GLY A C 1
ATOM 730 O O . GLY A 1 94 ? 4.377 5.420 -9.399 1.00 83.25 94 GLY A O 1
ATOM 731 N N . LEU A 1 95 ? 2.516 6.541 -8.810 1.00 78.00 95 LEU A N 1
ATOM 732 C CA . LEU A 1 95 ? 2.091 6.993 -10.143 1.00 78.00 95 LEU A CA 1
ATOM 733 C C . LEU A 1 95 ? 2.089 8.531 -10.244 1.00 78.00 95 LEU A C 1
ATOM 735 O O . LEU A 1 95 ? 1.127 9.171 -10.658 1.00 78.00 95 LEU A O 1
ATOM 739 N N . ALA A 1 96 ? 3.162 9.149 -9.756 1.00 68.31 96 ALA A N 1
ATOM 740 C CA . ALA A 1 96 ? 3.346 10.600 -9.772 1.00 68.31 96 ALA A CA 1
ATOM 741 C C . ALA A 1 96 ? 4.701 11.009 -10.375 1.00 68.31 96 ALA A C 1
ATOM 743 O O . ALA A 1 96 ? 5.167 12.129 -10.164 1.00 68.31 96 ALA A O 1
ATOM 744 N N . GLY A 1 97 ? 5.364 10.090 -11.087 1.00 67.19 97 GLY A N 1
ATOM 745 C CA . GLY A 1 97 ? 6.766 10.213 -11.489 1.00 67.19 97 GLY A CA 1
ATOM 746 C C . GLY A 1 97 ? 7.001 10.857 -12.855 1.00 67.19 97 GLY A C 1
ATOM 747 O O . GLY A 1 97 ? 8.160 11.066 -13.210 1.00 67.19 97 GLY A O 1
ATOM 748 N N . GLY A 1 98 ? 5.937 11.210 -13.585 1.00 71.12 98 GLY A N 1
ATOM 749 C CA . GLY A 1 98 ? 6.012 11.840 -14.909 1.00 71.12 98 GLY A CA 1
ATOM 750 C C . GLY A 1 98 ? 5.679 10.904 -16.073 1.00 71.12 98 GLY A C 1
ATOM 751 O O . GLY A 1 98 ? 5.994 11.227 -17.214 1.00 71.12 98 GLY A O 1
ATOM 752 N N . GLU A 1 99 ? 5.066 9.755 -15.794 1.00 78.19 99 GLU A N 1
ATOM 753 C CA . GLU A 1 99 ? 4.558 8.825 -16.799 1.00 78.19 99 GLU A CA 1
ATOM 754 C C . GLU A 1 99 ? 3.442 9.425 -17.668 1.00 78.19 99 GLU A C 1
ATOM 756 O O . GLU A 1 99 ? 2.746 10.373 -17.283 1.00 78.19 99 GLU A O 1
ATOM 761 N N . ASP A 1 100 ? 3.263 8.841 -18.852 1.00 83.75 100 ASP A N 1
ATOM 762 C CA . ASP A 1 100 ? 2.163 9.185 -19.740 1.00 83.75 100 ASP A CA 1
ATOM 763 C C . ASP A 1 100 ? 0.811 8.707 -19.177 1.00 83.75 100 ASP A C 1
ATOM 765 O O . ASP A 1 100 ? 0.721 7.804 -18.338 1.00 83.75 100 ASP A O 1
ATOM 769 N N . LYS A 1 101 ? -0.268 9.335 -19.650 1.00 79.75 101 LYS A N 1
ATOM 770 C CA . LYS A 1 101 ? -1.625 9.076 -19.154 1.00 79.75 101 LYS A CA 1
ATOM 771 C C . LYS A 1 101 ? -2.106 7.659 -19.443 1.00 79.75 101 LYS A C 1
ATOM 773 O O . LYS A 1 101 ? -2.834 7.109 -18.622 1.00 79.75 101 LYS A O 1
ATOM 778 N N . ASP A 1 102 ? -1.725 7.071 -20.569 1.00 85.06 102 ASP A N 1
ATOM 779 C CA . ASP A 1 102 ? -2.217 5.749 -20.955 1.00 85.06 102 ASP A CA 1
ATOM 780 C C . ASP A 1 102 ? -1.557 4.671 -20.090 1.00 85.06 102 ASP A C 1
ATOM 782 O O . ASP A 1 102 ? -2.234 3.777 -19.577 1.00 85.06 102 ASP A O 1
ATOM 786 N N . SER A 1 103 ? -0.258 4.811 -19.814 1.00 84.81 103 SER A N 1
ATOM 787 C CA . SER A 1 103 ? 0.449 3.981 -18.837 1.00 84.81 103 SER A CA 1
ATOM 788 C C . SER A 1 103 ? -0.141 4.112 -17.436 1.00 84.81 103 SER A C 1
ATOM 790 O O . SER A 1 103 ? -0.340 3.092 -16.775 1.00 84.81 103 SER A O 1
ATOM 792 N N . PHE A 1 104 ? -0.466 5.334 -17.001 1.00 85.38 104 PHE A N 1
ATOM 793 C CA . PHE A 1 104 ? -1.138 5.578 -15.725 1.00 85.38 104 PHE A CA 1
ATOM 794 C C . PHE A 1 104 ? -2.464 4.806 -15.630 1.00 85.38 104 PHE A C 1
ATOM 796 O O . PHE A 1 104 ? -2.654 4.006 -14.711 1.00 85.38 104 PHE A O 1
ATOM 803 N N . TRP A 1 105 ? -3.366 4.996 -16.600 1.00 84.75 105 TRP A N 1
ATOM 804 C CA . TRP A 1 105 ? -4.691 4.370 -16.579 1.00 84.75 105 TRP A CA 1
ATOM 805 C C . TRP A 1 105 ? -4.625 2.853 -16.695 1.00 84.75 105 TRP A C 1
ATOM 807 O O . TRP A 1 105 ? -5.381 2.162 -16.017 1.00 84.75 105 TRP A O 1
ATOM 817 N N . ARG A 1 106 ? -3.688 2.325 -17.487 1.00 88.44 106 ARG A N 1
ATOM 818 C CA . ARG A 1 106 ? -3.447 0.884 -17.595 1.00 88.44 106 ARG A CA 1
ATOM 819 C C . ARG A 1 106 ? -3.069 0.270 -16.247 1.00 88.44 106 ARG A C 1
ATOM 821 O O . ARG A 1 106 ? -3.642 -0.749 -15.871 1.00 88.44 106 ARG A O 1
ATOM 828 N N . VAL A 1 107 ? -2.147 0.892 -15.508 1.00 89.56 107 VAL A N 1
ATOM 829 C CA . VAL A 1 107 ? -1.743 0.397 -14.182 1.00 89.56 107 VAL A CA 1
ATOM 830 C C . VAL A 1 107 ? -2.891 0.501 -13.184 1.00 89.56 107 VAL A C 1
ATOM 832 O O . VAL A 1 107 ? -3.111 -0.436 -12.418 1.00 89.56 107 VAL A O 1
ATOM 835 N N . VAL A 1 108 ? -3.637 1.611 -13.194 1.00 88.75 108 VAL A N 1
ATOM 836 C CA . VAL A 1 108 ? -4.805 1.776 -12.318 1.00 88.75 108 VAL A CA 1
ATOM 837 C C . VAL A 1 108 ? -5.836 0.686 -12.593 1.00 88.75 108 VAL A C 1
ATOM 839 O O . VAL A 1 108 ? -6.213 -0.006 -11.654 1.00 88.75 108 VAL A O 1
ATOM 842 N N . ALA A 1 109 ? -6.223 0.480 -13.855 1.00 88.88 109 ALA A N 1
ATOM 843 C CA . ALA A 1 109 ? -7.206 -0.528 -14.251 1.00 88.88 109 ALA A CA 1
ATOM 844 C C . ALA A 1 109 ? -6.778 -1.950 -13.853 1.00 88.88 109 ALA A C 1
ATOM 846 O O . ALA A 1 109 ? -7.581 -2.726 -13.334 1.00 88.88 109 ALA A O 1
ATOM 847 N N . GLN A 1 110 ? -5.496 -2.278 -14.040 1.00 91.94 110 GLN A N 1
ATOM 848 C CA . GLN A 1 110 ? -4.938 -3.559 -13.619 1.00 91.94 110 GLN A CA 1
ATOM 849 C C . GLN A 1 110 ? -5.026 -3.738 -12.097 1.00 91.94 110 GLN A C 1
ATOM 851 O O . GLN A 1 110 ? -5.516 -4.757 -11.613 1.00 91.94 110 GLN A O 1
ATOM 856 N N . CYS A 1 111 ? -4.586 -2.736 -11.329 1.00 91.69 111 CYS A N 1
ATOM 857 C CA . CYS A 1 111 ? -4.624 -2.808 -9.872 1.00 91.69 111 CYS A CA 1
ATOM 858 C C . CYS A 1 111 ? -6.063 -2.910 -9.359 1.00 91.69 111 CYS A C 1
ATOM 860 O O . CYS A 1 111 ? -6.335 -3.702 -8.463 1.00 91.69 111 CYS A O 1
ATOM 862 N N . THR A 1 112 ? -6.999 -2.141 -9.922 1.00 90.19 112 THR A N 1
ATOM 863 C CA . THR A 1 112 ? -8.403 -2.186 -9.500 1.00 90.19 112 THR A CA 1
ATOM 864 C C . THR A 1 112 ? -9.049 -3.534 -9.794 1.00 90.19 112 THR A C 1
ATOM 866 O O . THR A 1 112 ? -9.858 -3.977 -8.986 1.00 90.19 112 THR A O 1
ATOM 869 N N . ALA A 1 113 ? -8.675 -4.209 -10.885 1.00 90.88 113 ALA A N 1
ATOM 870 C CA . ALA A 1 113 ? -9.173 -5.549 -11.200 1.00 90.88 113 ALA A CA 1
ATOM 871 C C . ALA A 1 113 ? -8.702 -6.617 -10.194 1.00 90.88 113 ALA A C 1
ATOM 873 O O . ALA A 1 113 ? -9.438 -7.555 -9.907 1.00 90.88 113 ALA A O 1
ATOM 874 N N . GLY A 1 114 ? -7.494 -6.474 -9.636 1.00 89.69 114 GLY A N 1
ATOM 875 C CA . GLY A 1 114 ? -6.952 -7.416 -8.649 1.00 89.69 114 GLY A CA 1
ATOM 876 C C . GLY A 1 114 ? -7.349 -7.134 -7.193 1.00 89.69 114 GLY A C 1
ATOM 877 O O . GLY A 1 114 ? -7.116 -7.971 -6.319 1.00 89.69 114 GLY A O 1
ATOM 878 N N . LEU A 1 115 ? -7.917 -5.961 -6.901 1.00 92.25 115 LEU A N 1
ATOM 879 C CA . LEU A 1 115 ? -8.320 -5.569 -5.548 1.00 92.25 115 LEU A CA 1
ATOM 880 C C . LEU A 1 115 ? -9.763 -6.008 -5.237 1.00 92.25 115 LEU A C 1
ATOM 882 O O . LEU A 1 115 ? -10.610 -5.980 -6.125 1.00 92.25 115 LEU A O 1
ATOM 886 N N . PRO A 1 116 ? -10.110 -6.327 -3.976 1.00 91.31 116 PRO A N 1
ATOM 887 C CA . PRO A 1 116 ? -11.478 -6.672 -3.590 1.00 91.31 116 PRO A CA 1
ATOM 888 C C . PRO A 1 116 ? -12.482 -5.561 -3.932 1.00 91.31 116 PRO A C 1
ATOM 890 O O . PRO A 1 116 ? -12.207 -4.379 -3.715 1.00 91.31 116 PRO A O 1
ATOM 893 N N . GLU A 1 117 ? -13.643 -5.931 -4.476 1.00 88.38 117 GLU A N 1
ATOM 894 C CA . GLU A 1 117 ? -14.707 -4.985 -4.864 1.00 88.38 117 GLU A CA 1
ATOM 895 C C . GLU A 1 117 ? -15.454 -4.399 -3.666 1.00 88.38 117 GLU A C 1
ATOM 897 O O . GLU A 1 117 ? -15.919 -3.263 -3.706 1.00 88.38 117 GLU A O 1
ATOM 902 N N . ASN A 1 118 ? -15.526 -5.155 -2.572 1.00 89.12 118 ASN A N 1
ATOM 903 C CA . ASN A 1 118 ? -16.204 -4.758 -1.343 1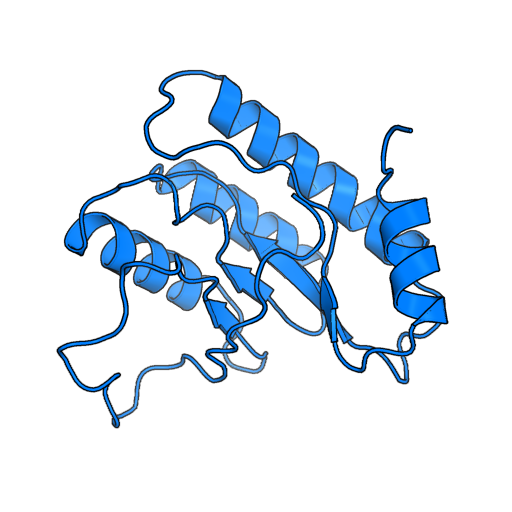.00 89.12 118 ASN A CA 1
ATOM 904 C C . ASN A 1 118 ? -15.368 -3.825 -0.452 1.00 89.12 118 ASN A C 1
ATOM 906 O O . ASN A 1 118 ? -15.791 -3.522 0.663 1.00 89.12 118 ASN A O 1
ATOM 910 N N . LYS A 1 119 ? -14.183 -3.394 -0.903 1.00 88.12 119 LYS A N 1
ATOM 911 C CA . LYS A 1 119 ? -13.295 -2.518 -0.134 1.00 88.12 119 LYS A CA 1
ATOM 912 C C . LYS A 1 119 ? -13.019 -1.204 -0.856 1.00 88.12 119 LYS A C 1
ATOM 914 O O . LYS A 1 119 ? -12.933 -1.181 -2.084 1.00 88.12 119 LYS A O 1
ATOM 919 N N . PRO A 1 120 ? -12.854 -0.096 -0.113 1.00 91.19 120 PRO A N 1
ATOM 920 C CA . PRO A 1 120 ? -12.498 1.184 -0.698 1.00 91.19 120 PRO A CA 1
ATOM 921 C C . PRO A 1 120 ? -11.143 1.105 -1.408 1.00 91.19 120 PRO A C 1
ATOM 923 O O . PRO A 1 120 ? -10.166 0.552 -0.894 1.00 91.19 120 PRO A O 1
ATOM 926 N N . ARG A 1 121 ? -11.107 1.702 -2.601 1.00 89.56 121 ARG A N 1
ATOM 927 C CA . ARG A 1 121 ? -9.925 1.818 -3.457 1.00 89.56 121 ARG A CA 1
ATOM 928 C C . ARG A 1 121 ? -9.612 3.293 -3.648 1.00 89.56 121 ARG A C 1
ATOM 930 O O . ARG A 1 121 ? -10.498 4.052 -4.041 1.00 89.56 121 ARG A O 1
ATOM 937 N N . TYR A 1 122 ? -8.371 3.672 -3.375 1.00 87.25 122 TYR A N 1
ATOM 938 C CA . TYR A 1 122 ? -7.901 5.050 -3.440 1.00 87.25 122 TYR A CA 1
ATOM 939 C C . TYR A 1 122 ? -6.777 5.205 -4.468 1.00 87.25 122 TYR A C 1
ATOM 941 O O . TYR A 1 122 ? -5.780 4.500 -4.409 1.00 87.25 122 TYR A O 1
ATOM 949 N N . VAL A 1 123 ? -6.901 6.132 -5.418 1.00 86.25 123 VAL A N 1
ATOM 950 C CA . VAL A 1 123 ? -5.837 6.418 -6.397 1.00 86.25 123 VAL A CA 1
ATOM 951 C C . VAL A 1 123 ? -5.105 7.699 -6.002 1.00 86.25 123 VAL A C 1
ATOM 953 O O . VAL A 1 123 ? -5.705 8.773 -5.986 1.00 86.25 123 VAL A O 1
ATOM 956 N N . MET A 1 124 ? -3.805 7.599 -5.708 1.00 81.44 124 MET A N 1
ATOM 957 C CA . MET A 1 124 ? -2.979 8.751 -5.333 1.00 81.44 124 MET A CA 1
ATOM 958 C C . MET A 1 124 ? -2.503 9.490 -6.589 1.00 81.44 124 MET A C 1
ATOM 960 O O . MET A 1 124 ? -1.608 9.023 -7.294 1.00 81.44 124 MET A O 1
ATOM 964 N N . LEU A 1 125 ? -3.110 10.645 -6.875 1.00 67.44 125 LEU A N 1
ATOM 965 C CA . LEU A 1 125 ? -2.853 11.419 -8.094 1.00 67.44 125 LEU A CA 1
ATOM 966 C C . LEU A 1 125 ? -1.739 12.474 -7.925 1.00 67.44 125 LEU A C 1
ATOM 968 O O . LEU A 1 125 ? -1.673 13.154 -6.897 1.00 67.44 125 LEU A O 1
ATOM 972 N N . PRO A 1 126 ? -0.901 12.703 -8.955 1.00 59.34 126 PRO A N 1
ATOM 973 C CA . PRO A 1 126 ? 0.045 13.815 -8.976 1.00 59.34 126 PRO A CA 1
ATOM 974 C C . PRO A 1 126 ? -0.659 15.169 -9.125 1.00 59.34 126 PRO A C 1
ATOM 976 O O . PRO A 1 126 ? -1.571 15.330 -9.939 1.00 59.34 126 PRO A O 1
ATOM 979 N N . ARG A 1 127 ? -0.139 16.202 -8.438 1.00 51.94 127 ARG A N 1
ATOM 980 C CA . ARG A 1 127 ? -0.739 17.553 -8.420 1.00 51.94 127 ARG A CA 1
ATOM 981 C C . ARG A 1 127 ? -0.959 18.212 -9.792 1.00 51.94 127 ARG A C 1
ATOM 983 O O . ARG A 1 127 ? -1.793 19.103 -9.896 1.00 51.94 127 ARG A O 1
ATOM 990 N N . ARG A 1 128 ? -0.216 17.821 -10.836 1.00 50.62 128 ARG A N 1
ATOM 991 C CA . ARG A 1 128 ? -0.285 18.431 -12.185 1.00 50.62 128 ARG A CA 1
ATOM 992 C C . ARG A 1 128 ? -1.208 17.713 -13.174 1.00 50.62 128 ARG A C 1
ATOM 994 O O . ARG A 1 128 ? -1.368 18.211 -14.283 1.00 50.62 128 ARG A O 1
ATOM 1001 N N . GLN A 1 129 ? -1.825 16.590 -12.802 1.00 49.81 129 GLN A N 1
ATOM 1002 C CA . GLN A 1 129 ? -2.722 15.831 -13.686 1.00 49.81 129 GLN A CA 1
ATOM 1003 C C . GLN A 1 129 ? -4.198 15.947 -13.276 1.00 49.81 129 GLN A C 1
ATOM 1005 O O . GLN A 1 129 ? -4.940 14.969 -13.307 1.00 49.81 129 GLN A O 1
ATOM 1010 N N . GLY A 1 130 ? -4.640 17.156 -12.909 1.00 44.88 130 GLY A N 1
ATOM 1011 C CA . GLY A 1 130 ? -6.066 17.437 -12.721 1.00 44.88 130 GLY A CA 1
ATOM 1012 C C . GLY A 1 130 ? -6.883 17.121 -13.992 1.00 44.88 130 GLY A C 1
ATOM 1013 O O . GLY A 1 130 ? -6.371 17.273 -15.109 1.00 44.88 130 GLY A O 1
ATOM 1014 N N . PRO A 1 131 ? -8.137 16.657 -13.863 1.00 44.25 131 PRO A N 1
ATOM 1015 C CA . PRO A 1 131 ? -8.922 16.186 -15.000 1.00 44.25 131 PRO A CA 1
ATOM 1016 C C . PRO A 1 131 ? -9.292 17.313 -15.986 1.00 44.25 131 PRO A C 1
ATOM 1018 O O . PRO A 1 131 ? -9.799 18.357 -15.593 1.00 44.25 131 PRO A O 1
ATOM 1021 N N . ARG A 1 132 ? -9.111 17.062 -17.296 1.00 42.19 132 ARG A N 1
ATOM 1022 C CA . ARG A 1 132 ? -9.915 17.672 -18.389 1.00 42.19 132 ARG A CA 1
ATOM 1023 C C . ARG A 1 132 ? -10.971 16.711 -18.955 1.00 42.19 132 ARG A C 1
ATOM 1025 O O . ARG A 1 132 ? -11.733 17.085 -19.837 1.00 42.19 132 ARG A O 1
ATOM 1032 N N . ARG A 1 133 ? -11.018 15.472 -18.465 1.00 38.44 133 ARG A N 1
ATOM 1033 C CA . ARG A 1 133 ? -12.137 14.552 -18.677 1.00 38.44 133 ARG A CA 1
ATOM 1034 C C . ARG A 1 133 ? -12.785 14.340 -17.326 1.00 38.44 133 ARG A C 1
ATOM 1036 O O . ARG A 1 133 ? -12.075 13.993 -16.386 1.00 38.44 133 ARG A O 1
ATOM 1043 N N . ASN A 1 134 ? -14.090 14.584 -17.254 1.00 32.69 134 ASN A N 1
ATOM 1044 C CA . ASN A 1 134 ? -14.923 14.173 -16.133 1.00 32.69 134 ASN A CA 1
ATOM 1045 C C . ASN A 1 134 ? -14.495 12.767 -15.718 1.00 32.69 134 ASN A C 1
ATOM 1047 O O . ASN A 1 134 ? -14.480 11.856 -16.549 1.00 32.69 134 ASN A O 1
ATOM 1051 N N . ILE A 1 135 ? -14.075 12.632 -14.463 1.00 43.88 135 ILE A N 1
ATOM 1052 C CA . ILE A 1 135 ? -13.903 11.330 -13.833 1.00 43.88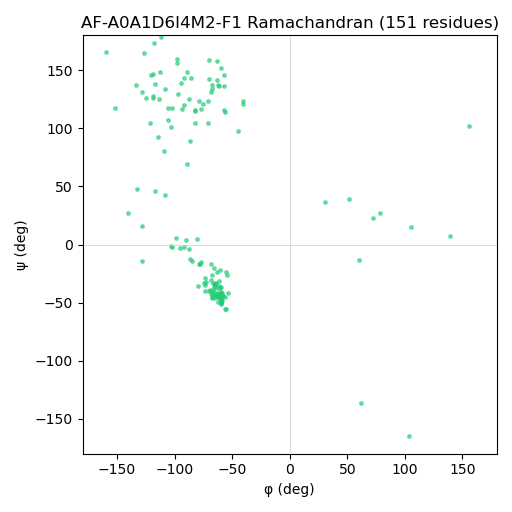 135 ILE A CA 1
ATOM 1053 C C . ILE A 1 135 ? -15.272 10.665 -13.972 1.00 43.88 135 ILE A C 1
ATOM 1055 O O . ILE A 1 135 ? -16.279 11.218 -13.531 1.00 43.88 135 ILE A O 1
ATOM 1059 N N . VAL A 1 136 ? -15.296 9.594 -14.758 1.00 35.31 136 VAL A N 1
ATOM 1060 C CA . VAL A 1 136 ? -16.491 9.021 -15.368 1.00 35.31 136 VAL A CA 1
ATOM 1061 C C . VAL A 1 136 ? -17.503 8.677 -14.279 1.00 35.31 136 VAL A C 1
ATOM 1063 O O . VAL A 1 136 ? -17.262 7.829 -13.427 1.00 35.31 136 VAL A O 1
ATOM 1066 N N . SER A 1 137 ? -18.646 9.359 -14.322 1.00 35.25 137 SER A N 1
ATOM 1067 C CA . SER A 1 137 ? -19.881 8.890 -13.713 1.00 35.25 137 SER A CA 1
ATOM 1068 C C . SER A 1 137 ? -20.376 7.710 -14.545 1.00 35.25 137 SER A C 1
ATOM 1070 O O . SER A 1 137 ? -20.866 7.901 -15.660 1.00 35.25 137 SER A O 1
ATOM 1072 N N . GLY A 1 138 ? -20.214 6.498 -14.034 1.00 29.23 138 GLY A N 1
ATOM 1073 C CA . GLY A 1 138 ? -20.724 5.296 -14.681 1.00 29.23 138 GLY A CA 1
ATOM 1074 C C . GLY A 1 138 ? -19.942 4.067 -14.254 1.00 29.23 138 GLY A C 1
ATOM 1075 O O . GLY A 1 138 ? -18.840 3.855 -14.731 1.00 29.23 138 GLY A O 1
ATOM 1076 N N . SER A 1 139 ? -20.536 3.289 -13.352 1.00 33.81 139 SER A N 1
ATOM 1077 C CA . SER A 1 139 ? -20.346 1.837 -13.194 1.00 33.81 139 SER A CA 1
ATOM 1078 C C . SER A 1 139 ? -18.962 1.243 -12.872 1.00 33.81 139 SER A C 1
ATOM 1080 O O . SER A 1 139 ? -18.939 0.095 -12.450 1.00 33.81 139 SER A O 1
ATOM 1082 N N . ASP A 1 140 ? -17.841 1.962 -12.973 1.00 37.78 140 ASP A N 1
ATOM 1083 C CA . ASP A 1 140 ? -16.500 1.358 -12.879 1.00 37.78 140 ASP A CA 1
ATOM 1084 C C . ASP A 1 140 ? -15.763 1.718 -11.568 1.00 37.78 140 ASP A C 1
ATOM 1086 O O . ASP A 1 140 ? -14.930 2.616 -11.486 1.00 37.78 140 ASP A O 1
ATOM 1090 N N . HIS A 1 141 ? -16.121 0.989 -10.509 1.00 47.88 141 HIS A N 1
ATOM 1091 C CA . HIS A 1 141 ? -15.328 0.510 -9.358 1.00 47.88 141 HIS A CA 1
ATOM 1092 C C . HIS A 1 141 ? -14.105 1.291 -8.783 1.00 47.88 141 HIS A C 1
ATOM 1094 O O . HIS A 1 141 ? -13.164 0.657 -8.281 1.00 47.88 141 HIS A O 1
ATOM 1100 N N . VAL A 1 142 ? -14.100 2.630 -8.747 1.00 46.41 142 VAL A N 1
ATOM 1101 C CA . VAL A 1 142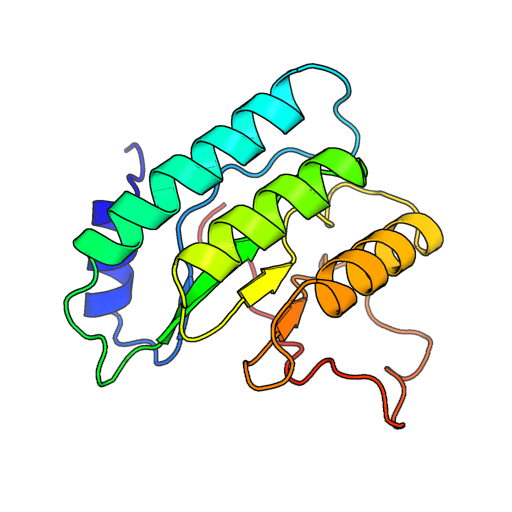 ? -13.193 3.434 -7.889 1.00 46.41 142 VAL A CA 1
ATOM 1102 C C . VAL A 1 142 ? -14.022 4.318 -6.957 1.00 46.41 142 VAL A C 1
ATOM 1104 O O . VAL A 1 142 ? -14.579 5.327 -7.373 1.00 46.41 142 VAL A O 1
ATOM 1107 N N . ASN A 1 143 ? -14.101 3.934 -5.680 1.00 39.16 143 ASN A N 1
ATOM 1108 C CA . ASN A 1 143 ? -15.035 4.541 -4.724 1.00 39.16 143 ASN A CA 1
ATOM 1109 C C . ASN A 1 143 ? -14.517 5.823 -4.046 1.00 39.16 143 ASN A C 1
ATOM 1111 O O . ASN A 1 143 ? -15.308 6.529 -3.426 1.00 39.16 143 ASN A O 1
ATOM 1115 N N . LEU A 1 144 ? -13.216 6.140 -4.121 1.00 43.81 144 LEU A N 1
ATOM 1116 C CA . LEU A 1 144 ? -12.663 7.307 -3.426 1.00 43.81 144 LEU A CA 1
ATOM 1117 C C . LEU A 1 144 ? -11.434 7.882 -4.148 1.00 43.81 144 LEU A C 1
ATOM 1119 O O . LEU A 1 144 ? -10.398 7.234 -4.260 1.00 43.81 144 LEU A O 1
ATOM 1123 N N . ILE A 1 145 ? -11.524 9.131 -4.606 1.00 48.78 145 ILE A N 1
ATOM 1124 C CA . ILE A 1 145 ? -10.380 9.917 -5.091 1.00 48.78 145 ILE A CA 1
ATOM 1125 C C . ILE A 1 145 ? -10.210 11.079 -4.116 1.00 48.78 145 ILE A C 1
ATOM 1127 O O . ILE A 1 145 ? -10.861 12.113 -4.247 1.00 48.78 145 ILE A O 1
ATOM 1131 N N . LEU A 1 146 ? -9.374 10.893 -3.096 1.00 40.78 146 LEU A N 1
ATOM 1132 C CA . LEU A 1 146 ? -9.038 11.952 -2.146 1.00 40.78 146 LEU A CA 1
ATOM 1133 C C . LEU A 1 146 ? -7.749 12.658 -2.561 1.00 40.78 146 LEU A C 1
ATOM 1135 O O . LEU A 1 146 ? -6.776 12.048 -2.970 1.00 40.78 146 LEU A O 1
ATOM 1139 N N . TRP A 1 147 ? -7.709 13.975 -2.436 1.00 35.88 147 TRP A N 1
ATOM 1140 C CA . TRP A 1 147 ? -6.486 14.746 -2.631 1.00 35.88 147 TRP A CA 1
ATOM 1141 C C . TRP A 1 147 ? -5.737 14.845 -1.305 1.00 35.88 147 TRP A C 1
ATOM 1143 O O . TRP A 1 147 ? -5.675 15.910 -0.700 1.00 35.88 147 TRP A O 1
ATOM 1153 N N . LEU A 1 148 ? -5.176 13.737 -0.819 1.00 33.88 148 LEU A N 1
ATOM 1154 C CA . LEU A 1 148 ? -4.241 13.805 0.304 1.00 33.88 148 LEU A CA 1
ATOM 1155 C C . LEU A 1 148 ? -2.854 14.071 -0.261 1.00 33.88 148 LEU A C 1
ATOM 1157 O O . LEU A 1 148 ? -2.101 13.168 -0.621 1.00 33.88 148 LEU A O 1
ATOM 1161 N N . THR A 1 149 ? -2.559 15.365 -0.387 1.00 35.19 149 THR A N 1
ATOM 1162 C CA . THR A 1 149 ? -1.205 15.882 -0.550 1.00 35.19 149 THR A CA 1
ATOM 1163 C C . THR A 1 149 ? -0.264 15.119 0.367 1.00 35.19 149 THR A C 1
ATOM 1165 O O . THR A 1 149 ? -0.491 15.102 1.575 1.00 35.19 149 THR A O 1
ATOM 1168 N N . SER A 1 150 ? 0.781 14.519 -0.208 1.00 35.53 150 SER A N 1
ATOM 1169 C CA . SER A 1 150 ? 1.963 14.052 0.511 1.00 35.53 150 SER A CA 1
ATOM 1170 C C . SER A 1 150 ? 2.398 15.140 1.494 1.00 35.53 150 SER A C 1
ATOM 1172 O O . SER A 1 150 ? 3.005 16.130 1.101 1.00 35.53 150 SER A O 1
ATOM 1174 N N . LEU A 1 151 ? 2.005 15.000 2.758 1.00 27.58 151 LEU A N 1
ATOM 1175 C CA . LEU A 1 151 ? 2.395 15.893 3.849 1.00 27.58 151 LEU A CA 1
ATOM 1176 C C . LEU A 1 151 ? 3.682 15.406 4.531 1.00 27.58 151 LEU A C 1
ATOM 1178 O O . LEU A 1 151 ? 4.112 15.998 5.512 1.00 27.58 151 LEU A O 1
ATOM 1182 N N . LEU A 1 152 ? 4.301 14.336 4.018 1.00 26.58 152 LEU A N 1
ATOM 1183 C CA . LEU A 1 152 ? 5.468 13.686 4.623 1.00 26.58 152 LEU A CA 1
ATOM 1184 C C . LEU A 1 152 ? 6.529 13.218 3.599 1.00 26.58 152 LEU A C 1
ATOM 1186 O O . LEU A 1 152 ? 7.271 12.279 3.875 1.00 26.58 152 LEU A O 1
ATOM 1190 N N . CYS A 1 153 ? 6.633 13.864 2.433 1.00 29.61 153 CYS A N 1
ATOM 1191 C CA . CYS A 1 153 ? 7.800 13.747 1.543 1.00 29.61 153 CYS A CA 1
ATOM 1192 C C . CYS A 1 153 ? 8.297 15.132 1.144 1.00 29.61 153 CYS A C 1
ATOM 1194 O O . CYS A 1 153 ? 7.435 15.971 0.800 1.00 29.61 153 CYS A O 1
#

Mean predicted aligned error: 7.84 Å

Radius of gyration: 14.91 Å; Cα contacts (8 Å, |Δi|>4): 235; chains: 1; bounding box: 37×30×39 Å

Nearest PDB structures (foldseek):
  6h45-assembly1_A  TM=9.903E-01  e=1.623E-17  Homo sapiens
  7ovo-assembly1_C  TM=9.870E-01  e=1.729E-17  Mus musculus
  7owz-assembly1_C  TM=9.868E-01  e=1.252E-16  Mus musculus
  7ov9-assembly1_C  TM=9.804E-01  e=9.097E-17  Mus musculus
  6h62-assembly1_A  TM=9.638E-01  e=9.659E-16  Mus musculus

Solvent-accessible surface area (backbone atoms only — not comparable to full-atom values): 9090 Å² total; per-residue (Å²): 135,84,88,44,37,47,56,55,34,48,52,43,63,69,73,62,47,59,66,38,72,44,55,69,53,82,52,54,49,78,62,80,68,70,64,42,59,52,25,31,55,48,24,62,58,28,40,59,45,23,60,73,46,53,88,48,73,93,68,27,41,52,24,46,64,33,35,25,54,86,43,67,68,45,33,52,56,37,37,53,60,50,55,78,66,66,55,68,25,39,30,47,42,44,63,62,46,79,74,56,69,66,63,49,52,52,52,50,54,54,52,53,70,68,45,69,85,94,40,54,36,33,54,53,72,40,92,88,69,70,76,92,57,79,80,75,88,66,96,74,87,65,80,40,81,63,89,76,70,76,89,85,118

InterPro domains:
  IPR002616 tRNA-guanine(15) transglycosylase-like [PF01702] (2-124)
  IPR002616 tRNA-guanine(15) transglycosylase-like [TIGR00449] (2-124)
  IPR036511 Queuine tRNA-ribosyltransferase-like [G3DSA:3.20.20.105] (1-131)
  IPR036511 Queuine tRNA-ribosyltransferase-like [SSF51713] (2-124)

Sequence (153 aa):
MLLTPEESIHIQNNIGADIIMALDDVVKTTITGPRIKEAMYRTIRWIDRCIAAHKKPDVQNLFGIVQGGLDPVLRDICVRSLVERNLPGYAIGGLAGGEDKDSFWRVVAQCTAGLPENKPRYVMLPRRQGPRRNIVSGSDHVNLILWLTSLLC